Protein AF-A0A8H6FE97-F1 (afdb_monomer_lite)

InterPro domains:
  IPR027079 TFIIH subunit Tfb1/GTF2H1 [PTHR12856] (11-137)

Sequence (141 aa):
MLSAIAQQRAQSDDLSASSSGFSTVQSSSTSGLSAAIFDRLSLTHATTTEFLQHFWSAFLSGDPNRADEIGKLFETLNRAMDRIKAVATDAEAERQKGYREVEEAGGAKAVNQLLTPTVKAIEVATKQYKKALAEQSEEIG

pLDDT: mean 78.7, std 19.57, range [42.22, 98.0]

Secondary structure (DSSP, 8-state):
---SSSSTTS--------------------TT--HHHHHHHHHHHHHHHHHHHHHHHHHTTT-GGGHHHHHHHHHHHHHHHHHHHHHHHHHHHHHHHS--------HHHHHHHHHHHHHHHHHHHHHHHHHHHHHHHHH--

Structure (mmCIF, N/CA/C/O backbone):
data_AF-A0A8H6FE97-F1
#
_entry.id   AF-A0A8H6FE97-F1
#
loop_
_atom_site.group_PDB
_atom_site.id
_atom_site.type_symbol
_atom_site.label_atom_id
_atom_site.label_alt_id
_atom_site.label_comp_id
_atom_site.label_asym_id
_atom_site.label_entity_id
_atom_site.label_seq_id
_atom_site.pdbx_PDB_ins_code
_atom_site.Cartn_x
_atom_site.Cartn_y
_atom_site.Cartn_z
_atom_site.occupancy
_atom_site.B_iso_or_equiv
_atom_site.auth_seq_id
_atom_site.auth_comp_id
_atom_site.auth_asym_id
_atom_site.auth_atom_id
_atom_site.pdbx_PDB_model_num
ATOM 1 N N . MET A 1 1 ? 31.081 -19.964 32.673 1.00 49.66 1 MET A N 1
ATOM 2 C CA . MET A 1 1 ? 30.310 -20.004 31.410 1.00 49.66 1 MET A CA 1
ATOM 3 C C . MET A 1 1 ? 30.323 -18.630 30.735 1.00 49.66 1 MET 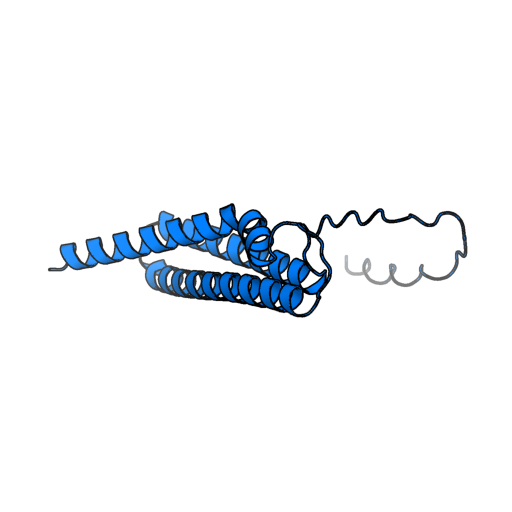A C 1
ATOM 5 O O . MET A 1 1 ? 29.280 -18.015 30.614 1.00 49.66 1 MET A O 1
ATOM 9 N N . LEU A 1 2 ? 31.500 -18.131 30.336 1.00 45.31 2 LEU A N 1
ATOM 10 C CA . LEU A 1 2 ? 31.676 -16.849 29.623 1.00 45.31 2 LEU A CA 1
ATOM 11 C C . LEU A 1 2 ? 32.994 -16.875 28.812 1.00 45.31 2 LEU A C 1
ATOM 13 O O . LEU A 1 2 ? 33.788 -15.945 28.841 1.00 45.31 2 LEU A O 1
ATOM 17 N N . SER A 1 3 ? 33.266 -17.985 28.120 1.00 45.94 3 SER A N 1
ATOM 18 C CA . SER A 1 3 ? 34.509 -18.162 27.344 1.00 45.94 3 SER A CA 1
ATOM 19 C C . SER A 1 3 ? 34.321 -18.840 25.979 1.00 45.94 3 SER A C 1
ATOM 21 O O . SER A 1 3 ? 35.299 -19.143 25.311 1.00 45.94 3 SER A O 1
ATOM 23 N N . ALA A 1 4 ? 33.082 -19.004 25.500 1.00 45.34 4 ALA A N 1
ATOM 24 C CA . ALA A 1 4 ? 32.795 -19.672 24.221 1.00 45.34 4 ALA A CA 1
ATOM 25 C C . ALA A 1 4 ? 32.726 -18.735 22.990 1.00 45.34 4 ALA A C 1
ATOM 27 O O . ALA A 1 4 ? 32.397 -19.192 21.904 1.00 45.34 4 ALA A O 1
ATOM 28 N N . ILE A 1 5 ? 33.031 -17.436 23.126 1.00 50.16 5 ILE A N 1
ATOM 29 C CA . ILE A 1 5 ? 32.876 -16.445 22.032 1.00 50.16 5 ILE A CA 1
ATOM 30 C C . ILE A 1 5 ? 34.231 -15.962 21.462 1.00 50.16 5 ILE A C 1
ATOM 32 O O . ILE A 1 5 ? 34.275 -15.237 20.474 1.00 50.16 5 ILE A O 1
ATOM 36 N N . ALA A 1 6 ? 35.366 -16.411 22.008 1.00 46.28 6 ALA A N 1
ATOM 37 C CA . ALA A 1 6 ? 36.694 -15.968 21.556 1.00 46.28 6 ALA A CA 1
ATOM 38 C C . ALA A 1 6 ? 37.376 -16.894 20.524 1.00 46.28 6 ALA A C 1
ATOM 40 O O . ALA A 1 6 ? 38.438 -16.551 20.016 1.00 46.28 6 ALA A O 1
ATOM 41 N N . GLN A 1 7 ? 36.791 -18.050 20.187 1.00 52.12 7 GLN A N 1
ATOM 42 C CA . GLN A 1 7 ? 37.468 -19.085 19.383 1.00 52.12 7 GLN A CA 1
ATOM 43 C C . GLN A 1 7 ? 37.000 -19.216 17.929 1.00 52.12 7 GLN A C 1
ATOM 45 O O . GLN A 1 7 ? 37.571 -20.005 17.186 1.00 52.12 7 GLN A O 1
ATOM 50 N N . GLN A 1 8 ? 36.031 -18.419 17.472 1.00 46.78 8 GLN A N 1
ATOM 51 C CA . GLN A 1 8 ? 35.486 -18.564 16.113 1.00 46.78 8 GLN A CA 1
ATOM 52 C C . GLN A 1 8 ? 36.100 -17.610 15.068 1.00 46.78 8 GLN A C 1
ATOM 54 O O . GLN A 1 8 ? 35.672 -17.599 13.921 1.00 46.78 8 GLN A O 1
ATOM 59 N N . ARG A 1 9 ? 37.116 -16.811 15.434 1.00 47.41 9 ARG A N 1
ATOM 60 C CA . ARG A 1 9 ? 37.781 -15.842 14.532 1.00 47.41 9 ARG A CA 1
ATOM 61 C C . ARG A 1 9 ? 39.150 -16.282 13.991 1.00 47.41 9 ARG A C 1
ATOM 63 O O . ARG A 1 9 ? 39.824 -15.476 13.365 1.00 47.41 9 ARG A O 1
ATOM 70 N N . ALA A 1 10 ? 39.566 -17.529 14.214 1.00 47.56 10 ALA A N 1
ATOM 71 C CA . ALA A 1 10 ? 40.900 -18.016 13.836 1.00 47.56 10 ALA A CA 1
ATOM 72 C C . ALA A 1 10 ? 40.905 -19.109 12.745 1.00 47.56 10 ALA A C 1
ATOM 74 O O . ALA A 1 10 ? 41.893 -19.822 12.612 1.00 47.56 10 ALA A O 1
ATOM 75 N N . GLN A 1 11 ? 39.826 -19.269 11.970 1.00 46.38 11 GLN A N 1
ATOM 76 C CA . GLN A 1 11 ? 39.764 -20.260 10.882 1.00 46.38 11 GLN A CA 1
ATOM 77 C C . GLN A 1 11 ? 39.087 -19.705 9.629 1.00 46.38 11 GLN A C 1
ATOM 79 O O . GLN A 1 11 ? 38.042 -20.177 9.191 1.00 46.38 11 GLN A O 1
ATOM 84 N N . SER A 1 12 ? 39.692 -18.683 9.047 1.00 47.44 12 SER A N 1
ATOM 85 C CA . SER A 1 12 ? 39.394 -18.289 7.674 1.00 47.44 12 SER A CA 1
ATOM 86 C C . SER A 1 12 ? 40.661 -17.721 7.065 1.00 47.44 12 SER A C 1
ATOM 88 O O . SER A 1 12 ? 40.770 -16.522 6.862 1.00 47.44 12 SER A O 1
ATOM 90 N N . ASP A 1 13 ? 41.629 -18.603 6.855 1.00 47.97 13 ASP A N 1
ATOM 91 C CA . ASP A 1 13 ? 42.620 -18.439 5.806 1.00 47.97 13 ASP A CA 1
ATOM 92 C C . ASP A 1 13 ? 43.077 -19.820 5.344 1.00 47.97 13 ASP A C 1
ATOM 94 O O . ASP A 1 13 ? 43.287 -20.728 6.147 1.00 47.97 13 ASP A O 1
ATOM 98 N N . ASP A 1 14 ? 43.215 -19.910 4.030 1.00 46.00 14 ASP A N 1
ATOM 99 C CA . ASP A 1 14 ? 43.603 -21.053 3.217 1.00 46.00 14 ASP A CA 1
ATOM 100 C C . ASP A 1 14 ? 42.524 -22.115 2.948 1.00 46.00 14 ASP A C 1
ATOM 102 O O . ASP A 1 14 ? 42.159 -22.912 3.806 1.00 46.00 14 ASP A O 1
ATOM 106 N N . LEU A 1 15 ? 42.010 -22.094 1.713 1.00 45.09 15 LEU A N 1
ATOM 107 C CA . LEU A 1 15 ? 41.971 -23.251 0.814 1.00 45.09 15 LEU A CA 1
ATOM 108 C C . LEU A 1 15 ? 41.547 -22.763 -0.583 1.00 45.09 15 LEU A C 1
ATOM 110 O O . LEU A 1 15 ? 40.365 -22.609 -0.901 1.00 45.09 15 LEU A O 1
ATOM 114 N N . SER A 1 16 ? 42.542 -22.519 -1.437 1.00 47.19 16 SER A N 1
ATOM 115 C CA . SER A 1 16 ? 42.351 -22.380 -2.878 1.00 47.19 16 SER A CA 1
ATOM 116 C C . SER A 1 16 ? 41.934 -23.725 -3.482 1.00 47.19 16 SER A C 1
ATOM 118 O O . SER A 1 16 ? 42.743 -24.649 -3.571 1.00 47.19 16 SER A O 1
ATOM 120 N N . ALA A 1 17 ? 40.696 -23.827 -3.955 1.00 46.12 17 ALA A N 1
ATOM 121 C CA . ALA A 1 17 ? 40.277 -24.886 -4.865 1.00 46.12 17 ALA A CA 1
ATOM 122 C C . ALA A 1 17 ? 39.306 -24.320 -5.908 1.00 46.12 17 ALA A C 1
ATOM 124 O O . ALA A 1 17 ? 38.093 -24.261 -5.716 1.00 46.12 17 ALA A O 1
ATOM 125 N N . SER A 1 18 ? 39.864 -23.912 -7.048 1.00 53.56 18 SER A N 1
ATOM 126 C CA . SER A 1 18 ? 39.126 -23.799 -8.302 1.00 53.56 18 SER A CA 1
ATOM 127 C C . SER A 1 18 ? 38.574 -25.174 -8.676 1.00 53.56 18 SER A C 1
ATOM 129 O O . SER A 1 18 ? 39.340 -26.044 -9.070 1.00 53.56 18 SER A O 1
ATOM 131 N N . SER A 1 19 ? 37.265 -25.391 -8.562 1.00 53.22 19 SER A N 1
ATOM 132 C CA . SER A 1 19 ? 36.509 -26.296 -9.447 1.00 53.22 19 SER A CA 1
ATOM 133 C C . SER A 1 19 ? 35.035 -26.322 -9.069 1.00 53.22 19 SER A C 1
ATOM 135 O O . SER A 1 19 ? 34.568 -27.115 -8.260 1.00 53.22 19 SER A O 1
ATOM 137 N N . SER A 1 20 ? 34.308 -25.428 -9.720 1.00 44.28 20 SER A N 1
ATOM 138 C CA . SER A 1 20 ? 32.925 -25.555 -10.178 1.00 44.28 20 SER A CA 1
ATOM 139 C C . SER A 1 20 ? 32.328 -24.183 -10.016 1.00 44.28 20 SER A C 1
ATOM 141 O O . SER A 1 20 ? 31.874 -23.802 -8.940 1.00 44.28 20 SER A O 1
ATOM 143 N N . GLY A 1 21 ? 32.375 -23.422 -11.109 1.00 47.78 21 GLY A N 1
ATOM 144 C CA . GLY A 1 21 ? 31.446 -22.328 -11.283 1.00 47.78 21 GLY A CA 1
ATOM 145 C C . GLY A 1 21 ? 30.058 -22.910 -11.079 1.00 47.78 21 GLY A C 1
ATOM 146 O O . GLY A 1 21 ? 29.524 -23.578 -11.964 1.00 47.78 21 GLY A O 1
ATOM 147 N N . PHE A 1 22 ? 29.505 -22.692 -9.889 1.00 42.59 22 PHE A N 1
ATOM 148 C CA . PHE A 1 22 ? 28.078 -22.729 -9.693 1.00 42.59 22 PHE A CA 1
ATOM 149 C C . PHE A 1 22 ? 27.567 -21.597 -10.570 1.00 42.59 22 PHE A C 1
ATOM 151 O O . PHE A 1 22 ? 27.581 -20.424 -10.202 1.00 42.59 22 PHE A O 1
ATOM 158 N N . SER A 1 23 ? 27.266 -21.958 -11.814 1.00 42.22 23 SER A N 1
ATOM 159 C CA . SER A 1 23 ? 26.481 -21.145 -12.710 1.00 42.22 23 SER A CA 1
ATOM 160 C C . SER A 1 23 ? 25.150 -21.006 -11.989 1.00 42.22 23 SER A C 1
ATOM 162 O O . SER A 1 23 ? 24.300 -21.893 -12.059 1.00 42.22 23 SER A O 1
ATOM 164 N N . THR A 1 24 ? 25.020 -19.950 -11.183 1.00 43.88 24 THR A N 1
ATOM 165 C CA . THR A 1 24 ? 23.723 -19.499 -10.714 1.00 43.88 24 THR A CA 1
ATOM 166 C C . THR A 1 24 ? 22.959 -19.231 -11.993 1.00 43.88 24 THR A C 1
ATOM 168 O O . THR A 1 24 ? 23.155 -18.209 -12.650 1.00 43.88 24 THR A O 1
ATOM 171 N N . VAL A 1 25 ? 22.125 -20.190 -12.381 1.00 44.12 25 VAL A N 1
ATOM 172 C CA . VAL A 1 25 ? 21.007 -19.961 -13.278 1.00 44.12 25 VAL A CA 1
ATOM 173 C C . VAL A 1 25 ? 20.123 -18.981 -12.522 1.00 44.12 25 VAL A C 1
ATOM 175 O O . VAL A 1 25 ? 19.198 -19.349 -11.806 1.00 44.12 25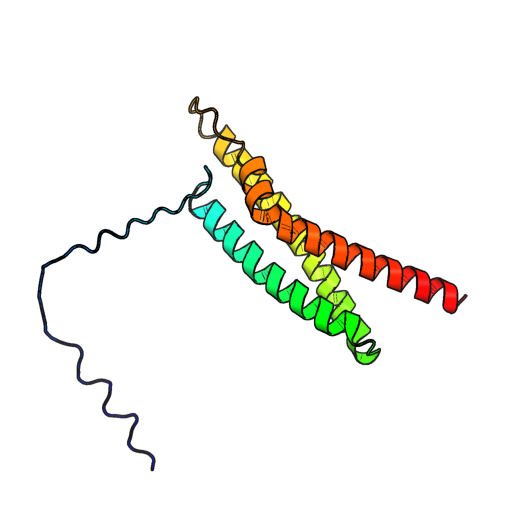 VAL A O 1
ATOM 178 N N . GLN A 1 26 ? 20.477 -17.700 -12.604 1.00 42.94 26 GLN A N 1
ATOM 179 C CA . GLN A 1 26 ? 19.636 -16.607 -12.172 1.00 42.94 26 GLN A CA 1
ATOM 180 C C . GLN A 1 26 ? 18.627 -16.432 -13.300 1.00 42.94 26 GLN A C 1
ATOM 182 O O . GLN A 1 26 ? 18.648 -15.474 -14.067 1.00 42.94 26 GLN A O 1
ATOM 187 N N . SER A 1 27 ? 17.732 -17.412 -13.420 1.00 42.53 27 SER A N 1
ATOM 188 C CA . SER A 1 27 ? 16.441 -17.226 -14.064 1.00 42.53 27 SER A CA 1
ATOM 189 C C . SER A 1 27 ? 15.613 -16.320 -13.158 1.00 42.53 27 SER A C 1
ATOM 191 O O . SER A 1 27 ? 14.580 -16.711 -12.624 1.00 42.53 27 SER A O 1
ATOM 193 N N . SER A 1 28 ? 16.091 -15.091 -12.954 1.00 50.53 28 SER A N 1
ATOM 194 C CA . SER A 1 28 ? 15.226 -13.985 -12.604 1.00 50.53 28 SER A CA 1
ATOM 195 C C . SER A 1 28 ? 14.372 -13.790 -13.841 1.00 50.53 28 SER A C 1
ATOM 197 O O . SER A 1 28 ? 14.744 -13.070 -14.764 1.00 50.53 28 SER A O 1
ATOM 199 N N . SER A 1 29 ? 13.255 -14.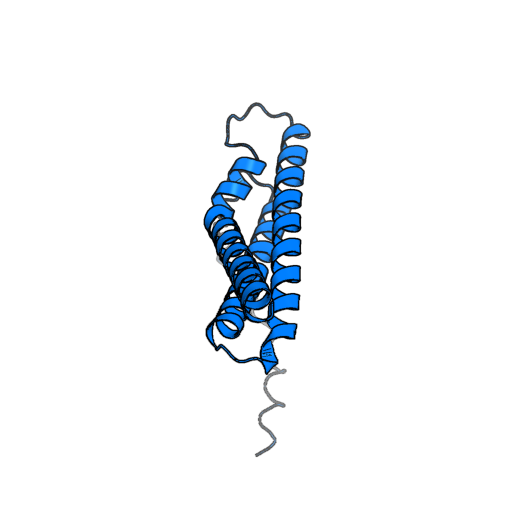504 -13.903 1.00 56.53 29 SER A N 1
ATOM 200 C CA . SER A 1 29 ? 12.166 -14.197 -14.812 1.00 56.53 29 SER A CA 1
ATOM 201 C C . SER A 1 29 ? 11.641 -12.824 -14.392 1.00 56.53 29 SER A C 1
ATOM 203 O O . SER A 1 29 ? 10.585 -12.718 -13.774 1.00 56.53 29 SER A O 1
ATOM 205 N N . THR A 1 30 ? 12.385 -11.750 -14.690 1.00 62.12 30 THR A N 1
ATOM 206 C CA . THR A 1 30 ? 12.032 -10.362 -14.352 1.00 62.12 30 THR A CA 1
ATOM 207 C C . THR A 1 30 ? 10.766 -9.915 -15.080 1.00 62.12 30 THR A C 1
ATOM 209 O O . THR A 1 30 ? 10.378 -8.759 -14.989 1.00 62.12 30 THR A O 1
ATOM 212 N N . SER A 1 31 ? 10.080 -10.830 -15.775 1.00 67.00 31 SER A N 1
ATOM 213 C CA . SER A 1 31 ? 8.795 -10.620 -16.432 1.00 67.00 31 SER A CA 1
ATOM 214 C C . SER A 1 31 ? 8.852 -9.449 -17.417 1.00 67.00 31 SER A C 1
ATOM 216 O O . SER A 1 31 ? 7.895 -8.693 -17.537 1.00 67.00 31 SER A O 1
ATOM 218 N N . GLY A 1 32 ? 10.000 -9.272 -18.083 1.00 72.50 32 GLY A N 1
ATOM 219 C CA . GLY A 1 32 ? 10.251 -8.162 -19.007 1.00 72.50 32 GLY A CA 1
ATOM 220 C C . GLY A 1 32 ? 10.663 -6.841 -18.341 1.00 72.50 32 GLY A C 1
ATOM 221 O O . GLY A 1 32 ? 10.798 -5.835 -19.031 1.00 72.50 32 GLY A O 1
ATOM 222 N N . LEU A 1 33 ? 10.877 -6.816 -17.020 1.00 77.69 33 LEU A N 1
ATOM 223 C CA . LEU A 1 33 ? 11.329 -5.637 -16.274 1.00 77.69 33 LEU A CA 1
ATOM 224 C C . LEU A 1 33 ? 12.857 -5.584 -16.166 1.00 77.69 33 LEU A C 1
ATOM 226 O O . LEU A 1 33 ? 13.539 -6.615 -16.158 1.00 77.69 33 LEU A O 1
ATOM 230 N N . SER A 1 34 ? 13.398 -4.373 -16.019 1.00 83.06 34 SER A N 1
ATOM 231 C CA . SER A 1 34 ? 14.795 -4.190 -15.629 1.00 83.06 34 SER A CA 1
ATOM 232 C C . SER A 1 34 ? 15.025 -4.713 -14.205 1.00 83.06 34 SER A C 1
ATOM 234 O O . SER A 1 34 ? 14.116 -4.707 -13.370 1.00 83.06 34 SER A O 1
ATOM 236 N N . ALA A 1 35 ? 16.249 -5.161 -13.907 1.00 83.62 35 ALA A N 1
ATOM 237 C CA . ALA A 1 35 ? 16.596 -5.680 -12.580 1.00 83.62 35 ALA A CA 1
ATOM 238 C C . ALA A 1 35 ? 16.314 -4.651 -11.467 1.00 83.62 35 ALA A C 1
ATOM 240 O O . ALA A 1 35 ? 15.728 -4.993 -10.446 1.00 83.62 35 ALA A O 1
ATOM 241 N N . ALA A 1 36 ? 16.619 -3.371 -11.709 1.00 86.25 36 ALA A N 1
ATOM 242 C CA . ALA A 1 36 ? 16.372 -2.292 -10.752 1.00 86.25 36 ALA A CA 1
ATOM 243 C C . ALA A 1 36 ? 14.875 -2.099 -10.440 1.00 86.25 36 ALA A C 1
ATOM 245 O O . ALA A 1 36 ? 14.493 -1.929 -9.279 1.00 86.25 36 ALA A O 1
ATOM 246 N N . ILE A 1 37 ? 14.014 -2.150 -11.463 1.00 86.69 37 ILE A N 1
ATOM 247 C CA . ILE A 1 37 ? 12.560 -2.067 -11.284 1.00 86.69 37 ILE A CA 1
ATOM 248 C C . ILE A 1 37 ? 12.041 -3.303 -10.544 1.00 86.69 37 ILE A C 1
ATOM 250 O O . ILE A 1 37 ? 11.225 -3.166 -9.632 1.00 86.69 37 ILE A O 1
ATOM 254 N N . PHE A 1 38 ? 12.535 -4.493 -10.890 1.00 87.06 38 PHE A N 1
ATOM 255 C CA . PHE A 1 38 ? 12.144 -5.741 -10.240 1.00 87.06 38 PHE A CA 1
ATOM 256 C C . PHE A 1 38 ? 12.526 -5.776 -8.750 1.00 87.06 38 PHE A C 1
ATOM 258 O O . PHE A 1 38 ? 11.702 -6.149 -7.911 1.00 87.06 38 PHE A O 1
ATOM 265 N N . ASP A 1 39 ? 13.727 -5.322 -8.393 1.00 89.62 39 ASP A N 1
ATOM 266 C CA . ASP A 1 39 ? 14.182 -5.254 -7.000 1.00 89.62 39 ASP A CA 1
ATOM 267 C C . ASP A 1 39 ? 13.341 -4.261 -6.189 1.00 89.62 39 ASP A C 1
ATOM 269 O O . ASP A 1 39 ? 12.861 -4.570 -5.092 1.00 89.62 39 ASP A O 1
ATOM 273 N N . ARG A 1 40 ? 13.069 -3.079 -6.759 1.00 89.56 40 ARG A N 1
ATOM 274 C CA . ARG A 1 40 ? 12.195 -2.070 -6.139 1.00 89.56 40 ARG A CA 1
ATOM 275 C C . ARG A 1 40 ? 10.770 -2.590 -5.949 1.00 89.56 40 ARG A C 1
ATOM 277 O O . ARG A 1 40 ? 10.132 -2.287 -4.933 1.00 89.56 40 ARG A O 1
ATOM 284 N N . LEU A 1 41 ? 10.270 -3.367 -6.907 1.00 88.38 41 LEU A N 1
ATOM 285 C CA . LEU A 1 41 ? 8.958 -3.999 -6.843 1.00 88.38 41 LEU A CA 1
ATOM 286 C C . LEU A 1 41 ? 8.903 -5.069 -5.748 1.00 88.38 41 LEU A C 1
ATOM 288 O O . LEU A 1 41 ? 7.957 -5.094 -4.963 1.00 88.38 41 LEU A O 1
ATOM 292 N N . SER A 1 42 ? 9.942 -5.896 -5.650 1.00 89.69 42 SER A N 1
ATOM 293 C CA . SER A 1 42 ? 10.058 -6.961 -4.650 1.00 89.69 42 SER A CA 1
ATOM 294 C C . SER A 1 42 ? 10.126 -6.397 -3.229 1.00 89.69 42 SER A C 1
ATOM 296 O O . SER A 1 42 ? 9.389 -6.841 -2.348 1.00 89.69 42 SER A O 1
ATOM 298 N N . LEU A 1 43 ? 10.918 -5.341 -3.009 1.00 91.44 43 LEU A N 1
ATOM 299 C CA . LEU A 1 43 ? 10.960 -4.630 -1.726 1.00 91.44 43 LEU A CA 1
ATOM 300 C C . LEU A 1 43 ? 9.604 -3.988 -1.389 1.00 91.44 43 LEU A C 1
ATOM 302 O O . LEU A 1 43 ? 9.139 -4.021 -0.246 1.00 91.44 43 LEU A O 1
ATOM 306 N N . THR A 1 44 ? 8.944 -3.415 -2.399 1.00 91.50 44 THR A N 1
ATOM 307 C CA . THR A 1 44 ? 7.606 -2.835 -2.252 1.00 91.50 44 THR A CA 1
ATOM 308 C C . THR A 1 44 ? 6.594 -3.891 -1.824 1.00 91.50 44 THR A C 1
ATOM 310 O O . THR A 1 44 ? 5.836 -3.639 -0.894 1.00 91.50 44 THR A O 1
ATOM 313 N N . HIS A 1 45 ? 6.612 -5.064 -2.452 1.00 90.75 45 HIS A N 1
ATOM 314 C CA . HIS A 1 45 ? 5.750 -6.190 -2.114 1.00 90.75 45 HIS A CA 1
ATOM 315 C C . HIS A 1 45 ? 5.946 -6.663 -0.672 1.00 90.75 45 HIS A C 1
ATOM 317 O O . HIS A 1 45 ? 4.971 -6.780 0.074 1.00 90.75 45 HIS A O 1
ATOM 323 N N . ALA A 1 46 ? 7.200 -6.915 -0.285 1.00 93.00 46 ALA A N 1
ATOM 324 C CA . ALA A 1 46 ? 7.542 -7.452 1.027 1.00 93.00 46 ALA A CA 1
ATOM 325 C C . ALA A 1 46 ? 7.069 -6.514 2.146 1.00 93.00 46 ALA A C 1
ATOM 327 O O . ALA A 1 46 ? 6.255 -6.902 2.981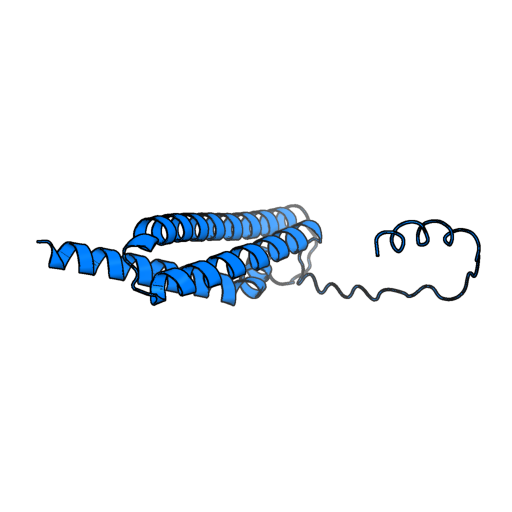 1.00 93.00 46 ALA A O 1
ATOM 328 N N . THR A 1 47 ? 7.469 -5.241 2.079 1.00 94.00 47 THR A N 1
ATOM 329 C CA . THR A 1 47 ? 7.100 -4.242 3.097 1.00 94.00 47 THR A CA 1
ATOM 330 C C . THR A 1 47 ? 5.589 -4.023 3.182 1.00 94.00 47 THR A C 1
ATOM 332 O O . THR A 1 47 ? 5.030 -3.917 4.269 1.00 94.00 47 THR A O 1
ATOM 335 N N . THR A 1 48 ? 4.882 -3.990 2.048 1.00 94.50 48 THR A N 1
ATOM 336 C CA . THR A 1 48 ? 3.421 -3.846 2.053 1.00 94.50 48 THR A CA 1
ATOM 337 C C . THR A 1 48 ? 2.720 -5.063 2.645 1.00 94.50 48 THR A C 1
ATOM 339 O O . THR A 1 48 ? 1.715 -4.902 3.335 1.00 94.50 48 THR A O 1
ATOM 342 N N . THR A 1 49 ? 3.237 -6.268 2.407 1.00 94.88 49 THR A N 1
ATOM 343 C CA . THR A 1 49 ? 2.672 -7.496 2.978 1.00 94.88 49 THR A CA 1
ATOM 344 C C . THR A 1 49 ? 2.801 -7.504 4.500 1.00 94.88 49 THR A C 1
ATOM 346 O O . THR A 1 49 ? 1.830 -7.826 5.183 1.00 94.88 49 THR A O 1
ATOM 349 N N . GLU A 1 50 ? 3.935 -7.057 5.040 1.00 95.88 50 GLU A N 1
ATOM 350 C CA . GLU A 1 50 ? 4.124 -6.896 6.488 1.00 95.88 50 GLU A CA 1
ATOM 351 C C . GLU A 1 50 ? 3.150 -5.866 7.081 1.00 95.88 50 GLU A C 1
ATOM 353 O O . GLU A 1 50 ? 2.483 -6.138 8.082 1.00 95.88 50 GLU A O 1
ATOM 358 N N . PHE A 1 51 ? 2.977 -4.707 6.433 1.00 95.50 51 PHE A N 1
ATOM 359 C CA . PHE A 1 51 ? 2.006 -3.707 6.891 1.00 95.50 51 PHE A CA 1
ATOM 360 C C . PHE A 1 51 ? 0.563 -4.204 6.828 1.00 95.50 51 PHE A C 1
ATOM 362 O O . PHE A 1 51 ? -0.225 -3.881 7.713 1.00 95.50 51 PHE A O 1
ATOM 369 N N . LEU A 1 52 ? 0.206 -4.999 5.817 1.00 96.88 52 LEU A N 1
ATOM 370 C CA . LEU A 1 52 ? -1.118 -5.614 5.721 1.00 96.88 52 LEU A CA 1
ATOM 371 C C . LEU A 1 52 ? -1.355 -6.602 6.860 1.00 96.88 52 LEU A C 1
ATOM 373 O O . LEU A 1 52 ? -2.411 -6.567 7.484 1.00 96.88 52 LEU A O 1
ATOM 377 N N . GLN A 1 53 ? -0.380 -7.463 7.151 1.00 97.31 53 GLN A N 1
ATOM 378 C CA . GLN A 1 53 ? -0.472 -8.397 8.273 1.00 97.31 53 GLN A CA 1
ATOM 379 C C . GLN A 1 53 ? -0.661 -7.649 9.592 1.00 97.31 53 GLN A C 1
ATOM 381 O O . GLN A 1 53 ? -1.551 -7.994 10.373 1.00 97.31 53 GLN A O 1
ATOM 386 N N . HIS A 1 54 ? 0.120 -6.589 9.814 1.00 97.44 54 HIS A N 1
ATOM 387 C CA . HIS A 1 54 ? -0.016 -5.779 11.015 1.00 97.44 54 HIS A CA 1
ATOM 388 C C . HIS A 1 54 ? -1.377 -5.070 11.070 1.00 97.44 54 HIS A C 1
ATOM 390 O O . HIS A 1 54 ? -2.051 -5.115 12.098 1.00 97.44 54 HIS A O 1
ATOM 396 N N . PHE A 1 55 ? -1.829 -4.502 9.949 1.00 98.00 55 PHE A N 1
ATOM 397 C CA . PHE A 1 55 ? -3.142 -3.872 9.846 1.00 98.00 55 PHE A CA 1
ATOM 398 C C . PHE A 1 55 ? -4.256 -4.844 10.225 1.00 98.00 55 PHE A C 1
ATOM 400 O O . PHE A 1 55 ? -5.075 -4.504 11.066 1.00 98.00 55 PHE A O 1
ATOM 407 N N . TRP A 1 56 ? -4.278 -6.061 9.675 1.00 97.94 56 TRP A N 1
ATOM 408 C CA . TRP A 1 56 ? -5.329 -7.030 9.996 1.00 97.94 56 TRP A CA 1
ATOM 409 C C . TRP A 1 56 ? -5.255 -7.526 11.438 1.00 97.94 56 TRP A C 1
ATOM 411 O O . TRP A 1 56 ? -6.294 -7.680 12.073 1.00 97.94 56 TRP A O 1
ATOM 421 N N . SER A 1 57 ? -4.048 -7.713 11.976 1.00 97.56 57 SER A N 1
ATOM 422 C CA . SER A 1 57 ? -3.851 -8.037 13.394 1.00 97.56 57 SER A CA 1
ATOM 423 C C . SER A 1 57 ? -4.397 -6.941 14.319 1.00 97.56 57 SER A C 1
ATOM 425 O O . SER A 1 57 ? -4.981 -7.246 15.356 1.00 97.56 57 SER A O 1
ATOM 427 N N . ALA A 1 58 ? -4.240 -5.666 13.947 1.00 96.44 58 ALA A N 1
ATOM 428 C CA . ALA A 1 58 ? -4.793 -4.520 14.670 1.00 96.44 58 ALA A CA 1
ATOM 429 C C . ALA A 1 58 ? -6.297 -4.365 14.501 1.00 96.44 58 ALA A C 1
ATOM 431 O O . ALA A 1 58 ? -7.041 -4.276 15.471 1.00 96.44 58 ALA A O 1
ATOM 432 N N . PHE A 1 59 ? -6.746 -4.381 13.257 1.00 95.88 59 PHE A N 1
ATOM 433 C CA . PHE A 1 59 ? -8.122 -4.116 12.889 1.00 95.88 59 PHE A CA 1
ATOM 434 C C . PHE A 1 59 ? -9.080 -5.181 13.429 1.00 95.88 59 PHE A C 1
ATOM 436 O O . PHE A 1 59 ? -10.148 -4.854 13.936 1.00 95.88 59 PHE A O 1
ATOM 443 N N . LEU A 1 60 ? -8.691 -6.458 13.366 1.00 95.56 60 LEU A N 1
ATOM 444 C CA . LEU A 1 60 ? -9.539 -7.564 13.813 1.00 95.56 60 LEU A CA 1
ATOM 445 C C . LEU A 1 60 ? -9.479 -7.807 15.324 1.00 95.56 60 LEU A C 1
ATOM 447 O O . LEU A 1 60 ? -10.286 -8.585 15.827 1.00 95.56 60 LEU A O 1
ATOM 451 N N . SER A 1 61 ? -8.562 -7.164 16.061 1.00 95.69 61 SER A N 1
ATOM 452 C CA . SER A 1 61 ? -8.525 -7.318 17.520 1.00 95.69 61 SER A CA 1
ATOM 453 C C . SER A 1 61 ? -9.675 -6.590 18.217 1.00 95.69 61 SER A C 1
ATOM 455 O O . SER A 1 61 ? -9.959 -6.901 19.369 1.00 95.69 61 SER A O 1
ATOM 457 N N . GLY A 1 62 ? -10.312 -5.618 17.548 1.00 91.19 62 GLY A N 1
ATOM 458 C CA . GLY A 1 62 ? -11.390 -4.808 18.124 1.00 91.19 62 GLY A CA 1
ATOM 459 C C . GLY A 1 62 ? -10.954 -3.958 19.323 1.00 91.19 62 GLY A C 1
ATOM 460 O O . GLY A 1 62 ? -11.799 -3.502 20.086 1.00 91.19 62 GLY A O 1
ATOM 461 N N . ASP A 1 63 ? -9.645 -3.767 19.514 1.00 92.12 63 ASP A N 1
ATOM 462 C CA . ASP A 1 63 ? -9.097 -3.041 20.660 1.00 92.12 63 ASP A CA 1
ATOM 463 C C . ASP A 1 63 ? -9.099 -1.531 20.369 1.00 92.12 63 ASP A C 1
ATOM 465 O O . ASP A 1 63 ? -8.366 -1.088 19.475 1.00 92.12 63 ASP A O 1
ATOM 469 N N . PRO A 1 64 ? -9.872 -0.716 21.113 1.00 89.38 64 PRO A N 1
ATOM 470 C CA . PRO A 1 64 ? -9.925 0.726 20.891 1.00 89.38 64 PRO A CA 1
ATOM 471 C C . PRO A 1 64 ? -8.573 1.413 21.125 1.00 89.38 64 PRO A C 1
ATOM 473 O O . PRO A 1 64 ? -8.299 2.432 20.494 1.00 89.38 64 PRO A O 1
ATOM 476 N N . ASN A 1 65 ? -7.682 0.841 21.947 1.00 93.69 65 ASN A N 1
ATOM 477 C CA . ASN A 1 65 ? -6.345 1.404 22.176 1.00 93.69 65 ASN A CA 1
ATOM 478 C C . ASN A 1 65 ? -5.460 1.366 20.921 1.00 93.69 65 ASN A C 1
ATOM 480 O O . ASN A 1 65 ? -4.435 2.044 20.858 1.00 93.69 65 ASN A O 1
ATOM 484 N N . ARG A 1 66 ? -5.847 0.578 19.911 1.00 94.25 66 ARG A N 1
ATOM 485 C CA . ARG A 1 66 ? -5.116 0.432 18.649 1.00 94.25 66 ARG A CA 1
ATOM 486 C C . ARG A 1 66 ? -5.691 1.288 17.525 1.00 94.25 66 ARG A C 1
ATOM 488 O O . ARG A 1 66 ? -5.143 1.267 16.428 1.00 94.25 66 ARG A O 1
ATOM 495 N N . ALA A 1 67 ? -6.747 2.068 17.770 1.00 92.75 67 ALA A N 1
ATOM 496 C CA . ALA A 1 67 ? -7.386 2.900 16.745 1.00 92.75 67 ALA A CA 1
ATOM 497 C C . ALA A 1 67 ? -6.392 3.852 16.050 1.00 92.75 67 ALA A C 1
ATOM 499 O O . ALA A 1 67 ? -6.339 3.909 14.818 1.00 92.75 67 ALA A O 1
ATOM 500 N N . ASP A 1 68 ? -5.533 4.517 16.828 1.00 94.19 68 ASP A N 1
ATOM 501 C CA . ASP A 1 68 ? -4.497 5.416 16.305 1.00 94.19 68 ASP A CA 1
ATOM 502 C C . ASP A 1 68 ? -3.447 4.677 15.462 1.00 94.19 68 ASP A C 1
ATOM 504 O O . ASP A 1 68 ? -2.964 5.189 14.450 1.00 94.19 68 ASP A O 1
ATOM 508 N N . GLU A 1 69 ? -3.071 3.464 15.875 1.00 96.56 69 GLU A N 1
ATOM 509 C CA . GLU A 1 69 ? -2.156 2.602 15.122 1.00 96.56 69 GLU A CA 1
ATOM 510 C C . GLU A 1 69 ? -2.783 2.169 13.792 1.00 96.56 69 GLU A C 1
ATOM 512 O O . GLU A 1 69 ? -2.139 2.278 12.748 1.00 96.56 69 GLU A O 1
ATOM 517 N N . ILE A 1 70 ? -4.047 1.736 13.809 1.00 96.44 70 ILE A N 1
ATOM 518 C CA . ILE A 1 70 ? -4.790 1.329 12.610 1.00 96.44 70 ILE A CA 1
ATOM 519 C C . ILE A 1 70 ? -4.850 2.489 11.608 1.00 96.44 70 ILE A C 1
ATOM 521 O O . ILE A 1 70 ? -4.610 2.273 10.418 1.00 96.44 70 ILE A O 1
ATOM 525 N N . GLY A 1 71 ? -5.099 3.720 12.072 1.00 95.62 71 GLY A N 1
ATOM 526 C CA . GLY A 1 71 ? -5.075 4.917 11.224 1.00 95.62 71 GLY A CA 1
ATOM 527 C C . GLY A 1 71 ? -3.716 5.142 10.548 1.00 95.62 71 GLY A C 1
ATOM 528 O O . GLY A 1 71 ? -3.644 5.319 9.331 1.00 95.62 71 GLY A O 1
ATOM 529 N N . LYS A 1 72 ? -2.612 5.030 11.298 1.00 97.25 72 LYS A N 1
ATOM 530 C CA . LYS A 1 72 ? -1.242 5.156 10.755 1.00 97.25 72 LYS A CA 1
ATOM 531 C C . LYS A 1 72 ? -0.897 4.042 9.762 1.00 97.25 72 LYS A C 1
ATOM 533 O O . LYS A 1 72 ? -0.257 4.290 8.734 1.00 97.25 72 LYS A O 1
ATOM 538 N N . LEU A 1 73 ? -1.319 2.809 10.047 1.00 97.06 73 LEU A N 1
ATOM 539 C CA . LEU A 1 73 ? -1.156 1.674 9.137 1.00 97.06 73 LEU A CA 1
ATOM 540 C C . LEU A 1 73 ? -1.948 1.897 7.845 1.00 97.06 73 LEU A C 1
ATOM 542 O O . LEU A 1 73 ? -1.406 1.696 6.760 1.00 97.06 73 LEU A O 1
ATOM 546 N N . PHE A 1 74 ? -3.180 2.402 7.932 1.00 96.31 74 PHE A N 1
ATOM 547 C CA . PHE A 1 74 ? -3.976 2.781 6.765 1.00 96.31 74 PHE A CA 1
ATOM 548 C C . PHE A 1 74 ? -3.282 3.853 5.911 1.00 96.31 74 PHE A C 1
ATOM 550 O O . PHE A 1 74 ? -3.182 3.700 4.691 1.00 96.31 74 PHE A O 1
ATOM 557 N N . GLU A 1 75 ? -2.748 4.918 6.514 1.00 96.62 75 GLU A N 1
ATOM 558 C CA . GLU A 1 75 ? -1.981 5.931 5.776 1.00 96.62 75 GLU A CA 1
ATOM 559 C C . GLU A 1 75 ? -0.764 5.322 5.069 1.00 96.62 75 GLU A C 1
ATOM 561 O O . GLU A 1 75 ? -0.488 5.626 3.905 1.00 96.62 75 GLU A O 1
ATOM 566 N N . THR A 1 76 ? -0.064 4.410 5.747 1.00 96.56 76 THR A N 1
ATOM 567 C CA . THR A 1 76 ? 1.102 3.705 5.200 1.00 96.56 76 THR A CA 1
ATOM 568 C C . THR A 1 76 ? 0.721 2.823 4.010 1.00 96.56 76 THR A C 1
ATOM 570 O O . THR A 1 76 ? 1.424 2.819 2.997 1.00 96.56 76 THR A O 1
ATOM 573 N N . LEU A 1 77 ? -0.421 2.134 4.078 1.00 96.56 77 LEU A N 1
ATOM 574 C CA . LEU A 1 77 ? -0.950 1.330 2.975 1.00 96.56 77 LEU A CA 1
ATOM 575 C C . LEU A 1 77 ? -1.327 2.189 1.757 1.00 96.56 77 LEU A C 1
ATOM 577 O O . LEU A 1 77 ? -1.041 1.792 0.627 1.00 96.56 77 LEU A O 1
ATOM 581 N N . ASN A 1 78 ? -1.891 3.386 1.957 1.00 95.81 78 ASN A N 1
ATOM 582 C CA . ASN A 1 78 ? -2.164 4.310 0.848 1.00 95.81 78 ASN A CA 1
ATOM 583 C C . ASN A 1 78 ? -0.868 4.792 0.182 1.00 95.81 78 ASN A C 1
ATOM 585 O O . ASN A 1 78 ? -0.741 4.724 -1.039 1.00 95.81 78 ASN A O 1
ATOM 589 N N . ARG A 1 79 ? 0.144 5.174 0.971 1.00 95.12 79 ARG A N 1
ATOM 590 C CA . ARG A 1 79 ? 1.461 5.554 0.428 1.00 95.12 79 ARG A CA 1
ATOM 591 C C . ARG A 1 79 ? 2.126 4.400 -0.324 1.00 95.12 79 ARG A C 1
ATOM 593 O O . ARG A 1 79 ? 2.793 4.618 -1.334 1.00 95.12 79 ARG A O 1
ATOM 600 N N . ALA A 1 80 ? 1.945 3.166 0.145 1.00 94.12 80 ALA A N 1
ATOM 601 C CA . ALA A 1 80 ? 2.422 1.987 -0.565 1.00 94.12 80 ALA A CA 1
ATOM 602 C C . ALA A 1 80 ? 1.725 1.809 -1.924 1.00 94.12 80 ALA A C 1
ATOM 604 O O . ALA A 1 80 ? 2.398 1.492 -2.902 1.00 94.12 80 ALA A O 1
ATOM 605 N N . MET A 1 81 ? 0.417 2.071 -2.015 1.00 94.69 81 MET A N 1
ATOM 606 C CA . MET A 1 81 ? -0.306 2.076 -3.291 1.00 94.69 81 MET A CA 1
ATOM 607 C C . MET A 1 81 ? 0.269 3.113 -4.265 1.00 94.69 81 MET A C 1
ATOM 609 O O . MET A 1 81 ? 0.491 2.808 -5.437 1.00 94.69 81 MET A O 1
ATOM 613 N N . ASP A 1 82 ? 0.566 4.321 -3.787 1.00 95.12 82 ASP A N 1
ATOM 614 C CA . ASP A 1 82 ? 1.168 5.367 -4.620 1.00 95.12 82 ASP A CA 1
ATOM 615 C C . ASP A 1 82 ? 2.573 4.976 -5.096 1.00 95.12 82 ASP A C 1
ATOM 617 O O . ASP A 1 82 ? 2.912 5.170 -6.264 1.00 95.12 82 ASP A O 1
ATOM 621 N N . ARG A 1 83 ? 3.367 4.325 -4.234 1.00 93.44 83 ARG A N 1
ATOM 622 C CA . ARG A 1 83 ? 4.671 3.757 -4.609 1.00 93.44 83 ARG A CA 1
ATOM 623 C C . ARG A 1 83 ? 4.540 2.695 -5.702 1.00 93.44 83 ARG A C 1
ATOM 625 O O . ARG A 1 83 ? 5.340 2.703 -6.632 1.00 93.44 83 ARG A O 1
ATOM 632 N N . ILE A 1 84 ? 3.545 1.809 -5.618 1.00 92.81 84 ILE A N 1
ATOM 633 C CA . ILE A 1 84 ? 3.279 0.787 -6.646 1.00 92.81 84 ILE A CA 1
ATOM 634 C C . ILE A 1 84 ? 2.953 1.447 -7.990 1.00 92.81 84 ILE A C 1
ATOM 636 O O . ILE A 1 84 ? 3.536 1.081 -9.010 1.00 92.81 84 ILE A O 1
ATOM 640 N N . LYS A 1 85 ? 2.075 2.459 -7.990 1.00 92.81 85 LYS A N 1
ATOM 641 C CA . LYS A 1 85 ? 1.733 3.223 -9.200 1.00 92.81 85 LYS A CA 1
ATOM 642 C C . LYS A 1 85 ? 2.953 3.927 -9.792 1.00 92.81 85 LYS A C 1
ATOM 644 O O . LYS A 1 85 ? 3.142 3.886 -11.002 1.00 92.81 85 LYS A O 1
ATOM 649 N N . ALA A 1 86 ? 3.799 4.526 -8.954 1.00 92.50 86 ALA A N 1
ATOM 650 C CA . ALA A 1 86 ? 5.033 5.164 -9.404 1.00 92.50 86 ALA A CA 1
ATOM 651 C C . ALA A 1 86 ? 5.992 4.157 -10.063 1.00 92.50 86 ALA A C 1
ATOM 653 O O . ALA A 1 86 ? 6.500 4.427 -11.144 1.00 92.50 86 ALA A O 1
ATOM 654 N N . VAL A 1 87 ? 6.176 2.969 -9.473 1.00 90.44 87 VAL A N 1
ATOM 655 C CA . VAL A 1 87 ? 7.004 1.900 -10.065 1.00 90.44 87 VAL A CA 1
ATOM 656 C C . VAL A 1 87 ? 6.439 1.430 -11.409 1.00 90.44 87 VAL A C 1
ATOM 658 O O . VAL A 1 87 ? 7.207 1.201 -12.338 1.00 90.44 87 VAL A O 1
ATOM 661 N N . ALA A 1 88 ? 5.114 1.323 -11.542 1.00 89.69 88 ALA A N 1
ATOM 662 C CA . ALA A 1 88 ? 4.477 0.984 -12.815 1.00 89.69 88 ALA A CA 1
ATOM 663 C C . ALA A 1 88 ? 4.735 2.049 -13.897 1.00 89.69 88 ALA A C 1
ATOM 665 O O . ALA A 1 88 ? 5.039 1.701 -15.037 1.00 89.69 88 ALA A O 1
ATOM 666 N N . THR A 1 89 ? 4.654 3.334 -13.537 1.00 90.31 89 THR A N 1
ATOM 667 C CA . THR A 1 89 ? 4.974 4.453 -14.437 1.00 90.31 89 THR A CA 1
ATOM 668 C C . THR A 1 89 ? 6.446 4.449 -14.843 1.00 90.31 89 THR A C 1
ATOM 670 O O . THR A 1 89 ? 6.748 4.592 -16.025 1.00 90.31 89 THR A O 1
ATOM 673 N N . ASP A 1 90 ? 7.360 4.244 -13.892 1.00 87.94 90 ASP A N 1
ATOM 674 C CA . ASP A 1 90 ? 8.801 4.194 -14.158 1.00 87.94 90 ASP A CA 1
ATOM 675 C C . ASP A 1 90 ? 9.153 3.019 -15.086 1.00 87.94 90 ASP A C 1
ATOM 677 O O . ASP A 1 90 ? 9.900 3.194 -16.049 1.00 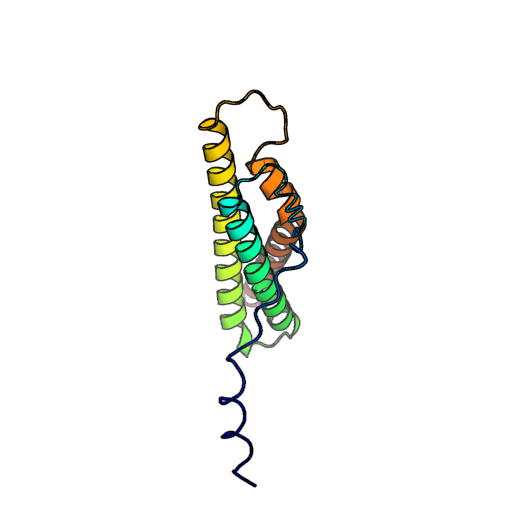87.94 90 ASP A O 1
ATOM 681 N N . ALA A 1 91 ? 8.550 1.847 -14.858 1.00 87.38 91 ALA A N 1
ATOM 682 C CA . ALA A 1 91 ? 8.713 0.668 -15.708 1.00 87.38 91 ALA A CA 1
ATOM 683 C C . ALA A 1 91 ? 8.257 0.924 -17.155 1.00 87.38 91 ALA A C 1
ATOM 685 O O . ALA A 1 91 ? 8.908 0.497 -18.109 1.00 87.38 91 ALA A O 1
ATOM 686 N N . GLU A 1 92 ? 7.143 1.637 -17.330 1.00 85.81 92 GLU A N 1
ATOM 687 C CA . GLU A 1 92 ? 6.645 2.005 -18.655 1.00 85.81 92 GLU A CA 1
ATOM 688 C C . GLU A 1 92 ? 7.536 3.060 -19.329 1.00 85.81 92 GLU A C 1
ATOM 690 O O . GLU A 1 92 ? 7.825 2.966 -20.523 1.00 85.81 92 GLU A O 1
ATOM 695 N N . ALA A 1 93 ? 8.043 4.029 -18.566 1.00 85.94 93 ALA A N 1
ATOM 696 C CA . ALA A 1 93 ? 8.957 5.045 -19.075 1.00 85.94 93 ALA A CA 1
ATOM 697 C C . ALA A 1 93 ? 10.314 4.457 -19.510 1.00 85.94 93 ALA A C 1
ATOM 699 O O . ALA A 1 93 ? 10.855 4.876 -20.536 1.00 85.94 93 ALA A O 1
ATOM 700 N N . GLU A 1 94 ? 10.870 3.486 -18.772 1.00 81.38 94 GLU A N 1
ATOM 701 C CA . GLU A 1 94 ? 12.082 2.757 -19.186 1.00 81.38 94 GLU A CA 1
ATOM 702 C C . GLU A 1 94 ? 11.863 2.022 -20.515 1.00 81.38 94 GLU A C 1
ATOM 704 O O . GLU A 1 94 ? 12.712 2.094 -21.408 1.00 81.38 94 GLU A O 1
ATOM 709 N N . ARG A 1 95 ? 10.689 1.404 -20.696 1.00 76.50 95 ARG A N 1
ATOM 710 C CA . ARG A 1 95 ? 10.314 0.730 -21.946 1.00 76.50 95 ARG A CA 1
ATOM 711 C C . ARG A 1 95 ? 10.209 1.700 -23.122 1.00 76.50 95 ARG A C 1
ATOM 713 O O . ARG A 1 95 ? 10.733 1.411 -24.191 1.00 76.50 95 ARG A O 1
ATOM 720 N N . GLN A 1 96 ? 9.577 2.860 -22.938 1.00 75.06 96 GLN A N 1
ATOM 721 C CA . GLN A 1 96 ? 9.447 3.872 -23.998 1.00 75.06 96 GLN A CA 1
ATOM 722 C C . GLN A 1 96 ? 10.793 4.464 -24.436 1.00 75.06 96 GLN A C 1
ATOM 724 O O . GLN A 1 96 ? 10.952 4.856 -25.589 1.00 75.06 96 GLN A O 1
ATOM 729 N N . LYS A 1 97 ? 11.773 4.530 -23.529 1.00 73.56 97 LYS A N 1
ATOM 730 C CA . LYS A 1 97 ? 13.134 4.991 -23.843 1.00 73.56 97 LYS A CA 1
ATOM 731 C C . LYS A 1 97 ? 13.958 3.910 -24.550 1.00 73.56 97 LYS A C 1
ATOM 733 O O . LYS A 1 97 ? 14.791 4.234 -25.393 1.00 73.56 97 LYS A O 1
ATOM 738 N N . GLY A 1 98 ? 13.718 2.639 -24.234 1.00 63.28 98 GLY A N 1
ATOM 739 C CA . GLY A 1 98 ? 14.316 1.488 -24.904 1.00 63.28 98 GLY A CA 1
ATOM 740 C C . GLY A 1 98 ? 13.525 1.064 -26.141 1.00 63.28 98 GLY A C 1
ATOM 741 O O . GLY A 1 98 ? 12.853 0.041 -26.110 1.00 63.28 98 GLY A O 1
ATOM 742 N N . TYR A 1 99 ? 13.605 1.814 -27.245 1.00 50.84 99 TYR A N 1
ATOM 743 C CA . TYR A 1 99 ? 13.050 1.390 -28.538 1.00 50.84 99 TYR A CA 1
ATOM 744 C C . TYR A 1 99 ? 13.720 0.089 -29.023 1.00 50.84 99 TYR A C 1
ATOM 746 O O . TYR A 1 99 ? 14.715 0.109 -29.748 1.00 50.84 99 TYR A O 1
ATOM 754 N N . ARG A 1 100 ? 13.164 -1.059 -28.637 1.00 53.12 100 ARG A N 1
ATOM 755 C CA . ARG A 1 100 ? 13.296 -2.324 -29.357 1.00 53.12 100 ARG A CA 1
ATOM 756 C C . ARG A 1 100 ? 11.911 -2.926 -29.524 1.00 53.12 100 ARG A C 1
ATOM 758 O O . ARG A 1 100 ? 11.148 -3.062 -28.573 1.00 53.12 100 ARG A O 1
ATOM 765 N N . GLU A 1 101 ? 11.620 -3.229 -30.777 1.00 51.84 101 GLU A N 1
ATOM 766 C CA . GLU A 1 101 ? 10.449 -3.912 -31.309 1.00 51.84 101 GLU A CA 1
ATOM 767 C C . GLU A 1 101 ? 10.359 -5.330 -30.723 1.00 51.84 101 GLU A C 1
ATOM 769 O O . GLU A 1 101 ? 10.718 -6.316 -31.355 1.00 51.84 101 GLU A O 1
ATOM 774 N N . VAL A 1 102 ? 9.962 -5.432 -29.456 1.00 52.06 102 VAL A N 1
ATOM 775 C CA . VAL A 1 102 ? 9.628 -6.706 -28.822 1.00 52.06 102 VAL A CA 1
ATOM 776 C C . VAL A 1 102 ? 8.259 -6.540 -28.174 1.00 52.06 102 VAL A C 1
ATOM 778 O O . VAL A 1 102 ? 8.082 -5.788 -27.210 1.00 52.06 102 VAL A O 1
ATOM 781 N N . GLU A 1 103 ? 7.265 -7.203 -28.763 1.00 53.62 103 GLU A N 1
ATOM 782 C CA . GLU A 1 103 ? 5.917 -7.378 -28.217 1.00 53.62 103 GLU A CA 1
ATOM 783 C C . GLU A 1 103 ? 5.938 -8.317 -26.999 1.00 53.62 103 GLU A C 1
ATOM 785 O O . GLU A 1 103 ? 5.364 -9.401 -27.004 1.00 53.62 103 GLU A O 1
ATOM 790 N N . GLU A 1 104 ? 6.582 -7.903 -25.913 1.00 52.66 104 GLU A N 1
ATOM 791 C CA . GLU A 1 104 ? 6.333 -8.491 -24.598 1.00 52.66 104 GLU A CA 1
ATOM 792 C C . GLU A 1 104 ? 5.588 -7.476 -23.720 1.00 52.66 104 GLU A C 1
ATOM 794 O O . GLU A 1 104 ? 5.721 -6.254 -23.868 1.00 52.66 104 GLU A O 1
ATOM 799 N N . ALA A 1 105 ? 4.681 -7.999 -22.890 1.00 58.31 105 ALA A N 1
ATOM 800 C CA . ALA A 1 105 ? 3.711 -7.266 -22.078 1.00 58.31 105 ALA A CA 1
ATOM 801 C C . ALA A 1 105 ? 4.293 -5.979 -21.447 1.00 58.31 105 ALA A C 1
ATOM 803 O O . ALA A 1 105 ? 5.375 -6.007 -20.878 1.00 58.31 105 ALA A O 1
ATOM 804 N N . GLY A 1 106 ? 3.570 -4.850 -21.542 1.00 69.31 106 GLY A N 1
ATOM 805 C CA . GLY A 1 106 ? 4.047 -3.533 -21.078 1.00 69.31 106 GLY A CA 1
ATOM 806 C C . GLY A 1 106 ? 4.595 -3.519 -19.648 1.00 69.31 106 GLY A C 1
ATOM 807 O O . GLY A 1 106 ? 4.131 -4.286 -18.806 1.00 69.31 106 GLY A O 1
ATOM 808 N N . GLY A 1 107 ? 5.550 -2.629 -19.354 1.00 74.50 107 GLY A N 1
ATOM 809 C CA . GLY A 1 107 ? 6.219 -2.573 -18.047 1.00 74.50 107 GLY A CA 1
ATOM 810 C C . GLY A 1 107 ? 5.218 -2.365 -16.908 1.00 74.50 107 GLY A C 1
ATOM 811 O O . GLY A 1 107 ? 5.244 -3.075 -15.902 1.00 74.50 107 GLY A O 1
ATOM 812 N N . ALA A 1 108 ? 4.223 -1.501 -17.125 1.00 78.44 108 ALA A N 1
ATOM 813 C CA . ALA A 1 108 ? 3.104 -1.349 -16.199 1.00 78.44 108 ALA A CA 1
ATOM 814 C C . ALA A 1 108 ? 2.246 -2.626 -16.077 1.00 78.44 108 ALA A C 1
ATOM 816 O O . ALA A 1 108 ? 1.764 -2.958 -14.994 1.00 78.44 108 ALA A O 1
ATOM 817 N N . LYS A 1 109 ? 2.054 -3.375 -17.171 1.00 81.44 109 LYS A N 1
ATOM 818 C CA . LYS A 1 109 ? 1.307 -4.643 -17.175 1.00 81.44 109 LYS A CA 1
ATOM 819 C C . LYS A 1 109 ? 2.046 -5.726 -16.385 1.00 81.44 109 LYS A C 1
ATOM 821 O O . LYS A 1 109 ? 1.399 -6.410 -15.598 1.00 81.44 109 LYS A O 1
ATOM 826 N N . ALA A 1 110 ? 3.364 -5.844 -16.537 1.00 81.75 110 ALA A N 1
ATOM 827 C CA . ALA A 1 110 ? 4.189 -6.776 -15.769 1.00 81.75 110 ALA A CA 1
ATOM 828 C C . ALA A 1 110 ? 4.165 -6.447 -14.266 1.00 81.75 110 ALA A C 1
ATOM 830 O O . ALA A 1 110 ? 3.902 -7.325 -13.444 1.00 81.75 110 ALA A O 1
ATOM 831 N N . VAL A 1 111 ? 4.320 -5.167 -13.904 1.00 83.56 111 VAL A N 1
ATOM 832 C CA . VAL A 1 111 ? 4.176 -4.692 -12.515 1.00 83.56 111 VAL A CA 1
ATOM 833 C C . VAL A 1 111 ? 2.798 -5.042 -11.945 1.00 83.56 111 VAL A C 1
ATOM 835 O O . VAL A 1 111 ? 2.702 -5.607 -10.854 1.00 83.56 111 VAL A O 1
ATOM 838 N N . ASN A 1 112 ? 1.729 -4.769 -12.696 1.00 83.62 112 ASN A N 1
ATOM 839 C CA . ASN A 1 112 ? 0.366 -5.079 -12.269 1.00 83.62 112 ASN A CA 1
ATOM 840 C C . ASN A 1 112 ? 0.133 -6.586 -12.119 1.00 83.62 112 ASN A C 1
ATOM 842 O O . ASN A 1 112 ? -0.513 -6.998 -11.161 1.00 83.62 112 ASN A O 1
ATOM 846 N N . GLN A 1 113 ? 0.663 -7.422 -13.012 1.00 85.19 113 GLN A N 1
ATOM 847 C CA . GLN A 1 113 ? 0.545 -8.879 -12.900 1.00 85.19 113 GLN A CA 1
ATOM 848 C C . GLN A 1 113 ? 1.245 -9.412 -11.646 1.00 85.19 113 GLN A C 1
ATOM 850 O O . GLN A 1 113 ? 0.666 -10.226 -10.929 1.00 85.19 113 GLN A O 1
ATOM 855 N N . LEU A 1 114 ? 2.441 -8.903 -11.338 1.00 85.31 114 LEU A N 1
ATOM 856 C CA . LEU A 1 114 ? 3.217 -9.319 -10.169 1.00 85.31 114 LEU A CA 1
ATOM 857 C C . LEU A 1 114 ? 2.601 -8.840 -8.845 1.00 85.31 114 LEU A C 1
ATOM 859 O O . LEU A 1 114 ? 2.616 -9.575 -7.861 1.00 85.31 114 LEU A O 1
ATOM 863 N N . LEU A 1 115 ? 2.024 -7.633 -8.810 1.00 90.75 115 LEU A N 1
ATOM 864 C CA . LEU A 1 115 ? 1.463 -7.042 -7.587 1.00 90.75 115 LEU A CA 1
ATOM 865 C C . LEU A 1 115 ? -0.060 -7.072 -7.478 1.00 90.75 115 LEU A C 1
ATOM 867 O O . LEU A 1 115 ? -0.592 -6.567 -6.491 1.00 90.75 115 LEU A O 1
ATOM 871 N N . THR A 1 116 ? -0.775 -7.705 -8.411 1.00 90.31 116 THR A N 1
ATOM 872 C CA . THR A 1 116 ? -2.234 -7.902 -8.315 1.00 90.31 116 THR A CA 1
ATOM 873 C C . THR A 1 116 ? -2.693 -8.351 -6.916 1.00 90.31 116 THR A C 1
ATOM 875 O O . THR A 1 116 ? -3.627 -7.736 -6.394 1.00 90.31 116 THR A O 1
ATOM 878 N N . PRO A 1 117 ? -2.085 -9.369 -6.265 1.00 91.69 117 PRO A N 1
ATOM 879 C CA . PRO A 1 117 ? -2.522 -9.774 -4.926 1.00 91.69 117 PRO A CA 1
ATOM 880 C C . PRO A 1 117 ? -2.308 -8.675 -3.876 1.00 91.69 117 PRO A C 1
ATOM 882 O O . PRO A 1 117 ? -3.176 -8.451 -3.036 1.00 91.69 117 PRO A O 1
ATOM 885 N N . THR A 1 118 ? -1.195 -7.944 -3.947 1.00 93.56 118 THR A N 1
ATOM 886 C CA . THR A 1 118 ? -0.878 -6.852 -3.017 1.00 93.56 118 THR A CA 1
ATOM 887 C C . THR A 1 118 ? -1.827 -5.675 -3.188 1.00 93.56 118 THR A C 1
ATOM 889 O O . THR A 1 118 ? -2.363 -5.182 -2.201 1.00 93.56 118 THR A O 1
ATOM 892 N N . VAL A 1 119 ? -2.087 -5.258 -4.430 1.00 94.19 119 VAL A N 1
ATOM 893 C CA . VAL A 1 119 ? -3.022 -4.168 -4.746 1.00 94.19 119 VAL A CA 1
ATOM 894 C C . VAL A 1 119 ? -4.413 -4.499 -4.212 1.00 94.19 119 VAL A C 1
ATOM 896 O O . VAL A 1 119 ? -4.977 -3.710 -3.456 1.00 94.19 119 VAL A O 1
ATOM 899 N N . LYS A 1 120 ? -4.924 -5.704 -4.501 1.00 95.00 120 LYS A N 1
ATOM 900 C CA . LYS A 1 120 ? -6.223 -6.160 -3.984 1.00 95.00 120 LYS A CA 1
ATOM 901 C C . LYS A 1 120 ? -6.269 -6.170 -2.458 1.00 95.00 120 LYS A C 1
ATOM 903 O O . LYS A 1 120 ? -7.263 -5.751 -1.873 1.00 95.00 120 LYS A O 1
ATOM 908 N N . ALA A 1 121 ? -5.209 -6.629 -1.797 1.00 95.81 121 ALA A N 1
ATOM 909 C CA . ALA A 1 121 ? -5.170 -6.663 -0.339 1.00 95.81 121 ALA A CA 1
ATOM 910 C C . ALA A 1 121 ? -5.197 -5.252 0.280 1.00 95.81 121 ALA A C 1
ATOM 912 O O . ALA A 1 121 ? -5.914 -5.037 1.259 1.00 95.81 121 ALA A O 1
ATOM 913 N N . ILE A 1 122 ? -4.497 -4.278 -0.318 1.00 95.69 122 ILE A N 1
ATOM 914 C CA . ILE A 1 122 ? -4.585 -2.865 0.088 1.00 95.69 122 ILE A CA 1
ATOM 915 C C . ILE A 1 122 ? -6.004 -2.326 -0.129 1.00 95.69 122 ILE A C 1
ATOM 917 O O . ILE A 1 122 ? -6.551 -1.666 0.752 1.00 95.69 122 ILE A O 1
ATOM 921 N N . GLU A 1 123 ? -6.630 -2.601 -1.274 1.00 96.62 123 GLU A N 1
ATOM 922 C CA . GLU A 1 123 ? -8.001 -2.155 -1.562 1.00 96.62 123 GLU A CA 1
ATOM 923 C C . GLU A 1 123 ? -9.008 -2.707 -0.548 1.00 96.62 123 GLU A C 1
ATOM 925 O O . GLU A 1 123 ? -9.853 -1.965 -0.048 1.00 96.62 123 GLU A O 1
ATOM 930 N N . VAL A 1 124 ? -8.895 -3.988 -0.184 1.00 97.56 124 VAL A N 1
ATOM 931 C CA . VAL A 1 124 ? -9.754 -4.589 0.844 1.00 97.56 124 VAL A CA 1
ATOM 932 C C . VAL A 1 124 ? -9.511 -3.931 2.203 1.00 97.56 124 VAL A C 1
ATOM 934 O O . VAL A 1 124 ? -10.474 -3.515 2.843 1.00 97.56 124 VAL A O 1
ATOM 937 N N . ALA A 1 125 ? -8.254 -3.782 2.629 1.00 96.00 125 ALA A N 1
ATOM 938 C CA . ALA A 1 125 ? -7.917 -3.151 3.907 1.00 96.00 125 ALA A CA 1
ATOM 939 C C . ALA A 1 125 ? -8.442 -1.709 3.990 1.00 96.00 125 ALA A C 1
ATOM 941 O O . ALA A 1 125 ? -9.132 -1.334 4.937 1.00 96.00 125 ALA A O 1
ATOM 942 N N . THR A 1 126 ? -8.189 -0.914 2.949 1.00 95.38 126 THR A N 1
ATOM 943 C CA . THR A 1 126 ? -8.624 0.486 2.880 1.00 95.38 126 THR A CA 1
ATOM 944 C C . THR A 1 126 ? -10.145 0.623 2.825 1.00 95.38 126 THR A C 1
ATOM 946 O O . THR A 1 126 ? -10.692 1.530 3.454 1.00 95.38 126 THR A O 1
ATOM 949 N N . LYS A 1 127 ? -10.850 -0.274 2.123 1.00 97.06 127 LYS A N 1
ATOM 950 C CA . LYS A 1 127 ? -12.318 -0.300 2.093 1.00 97.06 127 LYS A CA 1
ATOM 951 C C . LYS A 1 127 ? -12.906 -0.644 3.459 1.00 97.06 127 LYS A C 1
ATOM 953 O O . LYS A 1 127 ? -13.838 0.031 3.886 1.00 97.06 127 LYS A O 1
ATOM 958 N N . GLN A 1 128 ? -12.368 -1.658 4.137 1.00 96.31 128 GLN A N 1
ATOM 959 C CA . GLN A 1 128 ? -12.862 -2.056 5.458 1.00 96.31 128 GLN A CA 1
ATOM 960 C C . GLN A 1 128 ? -12.618 -0.972 6.506 1.00 96.31 128 GLN A C 1
ATOM 962 O O . GLN A 1 128 ? -13.521 -0.668 7.278 1.00 96.31 128 GLN A O 1
ATOM 967 N N . TYR A 1 129 ? -11.453 -0.319 6.473 1.00 95.75 129 TYR A N 1
ATOM 968 C CA . TYR A 1 129 ? -11.174 0.814 7.353 1.00 95.75 129 TYR A CA 1
ATOM 969 C C . TYR A 1 129 ? -12.170 1.965 7.152 1.00 95.75 129 TYR A C 1
ATOM 971 O O . TYR A 1 129 ? -12.771 2.446 8.108 1.00 95.75 129 TYR A O 1
ATOM 979 N N . LYS A 1 130 ? -12.405 2.370 5.896 1.00 94.94 130 LYS A N 1
ATOM 980 C CA . LYS A 1 130 ? -13.369 3.435 5.570 1.00 94.94 130 LYS A CA 1
ATOM 981 C C . LYS A 1 130 ? -14.794 3.085 5.993 1.00 94.94 130 LYS A C 1
ATOM 983 O O . LYS A 1 130 ? -15.511 3.960 6.463 1.00 94.94 130 LYS A O 1
ATOM 988 N N . LYS A 1 131 ? -15.195 1.821 5.825 1.00 95.00 131 LYS A N 1
ATOM 989 C CA . LYS A 1 131 ? -16.502 1.332 6.270 1.00 95.00 131 LYS A CA 1
ATOM 990 C C . LYS A 1 131 ? -16.648 1.461 7.791 1.00 95.00 131 LYS A C 1
ATOM 992 O O . LYS A 1 131 ? -17.627 2.041 8.239 1.00 95.00 131 LYS A O 1
ATOM 997 N N . ALA A 1 132 ? -15.658 0.997 8.554 1.00 92.19 132 ALA A N 1
ATOM 998 C CA . ALA 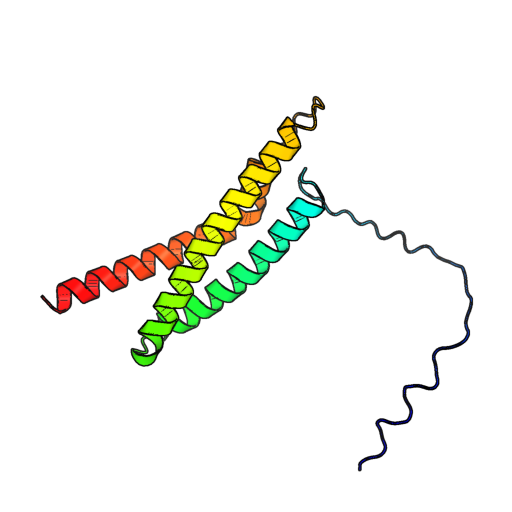A 1 132 ? -15.681 1.084 10.014 1.00 92.19 132 ALA A CA 1
ATOM 999 C C . ALA A 1 132 ? -15.737 2.539 10.517 1.00 92.19 132 ALA A C 1
ATOM 1001 O O . ALA A 1 132 ? -16.460 2.830 11.464 1.00 92.19 132 ALA A O 1
ATOM 1002 N N . LEU A 1 133 ? -15.028 3.465 9.858 1.00 89.81 133 LEU A N 1
ATOM 1003 C CA . LEU A 1 133 ? -15.112 4.893 10.189 1.00 89.81 133 LEU A CA 1
ATOM 1004 C C . LEU A 1 133 ? -16.506 5.484 9.939 1.00 89.81 133 LEU A C 1
ATOM 1006 O O . LEU A 1 133 ? -16.967 6.301 10.732 1.00 89.81 133 LEU A O 1
ATOM 1010 N N . ALA A 1 134 ? -17.170 5.089 8.849 1.00 92.12 134 ALA A N 1
ATOM 1011 C CA . ALA A 1 134 ? -18.521 5.556 8.548 1.00 92.12 134 ALA A CA 1
ATOM 1012 C C . ALA A 1 134 ? -19.528 5.064 9.600 1.00 92.12 134 ALA A C 1
ATOM 1014 O O . ALA A 1 134 ? -20.283 5.868 10.140 1.00 92.12 134 ALA A O 1
ATOM 1015 N N . GLU A 1 135 ? -19.472 3.779 9.957 1.00 90.88 135 GLU A N 1
ATOM 1016 C CA . GLU A 1 135 ? -20.349 3.179 10.974 1.00 90.88 135 GLU A CA 1
ATOM 1017 C C . GLU A 1 135 ? -20.165 3.848 12.349 1.00 90.88 135 GLU A C 1
ATOM 1019 O O . GLU A 1 135 ? -21.147 4.209 12.990 1.00 90.88 135 GLU A O 1
ATOM 1024 N N . GLN A 1 136 ? -18.922 4.131 12.762 1.00 82.38 136 GLN A N 1
ATOM 1025 C CA . GLN A 1 136 ? -18.655 4.873 14.003 1.00 82.38 136 GLN A CA 1
ATOM 1026 C C . GLN A 1 136 ? -19.219 6.299 13.980 1.00 82.38 136 GLN A C 1
ATOM 1028 O O . GLN A 1 136 ? -19.674 6.797 15.006 1.00 82.38 136 GLN A O 1
ATOM 1033 N N . SER A 1 137 ? -19.183 6.975 12.828 1.00 82.62 137 SER A N 1
ATOM 1034 C CA . SER A 1 137 ? -19.727 8.333 12.713 1.00 82.62 137 SER A CA 1
ATOM 1035 C C . SER A 1 137 ? -21.257 8.379 12.755 1.00 82.62 137 SER A C 1
ATOM 1037 O O . SER A 1 137 ? -21.809 9.378 13.208 1.00 82.62 137 SER A O 1
ATOM 1039 N N . GLU A 1 138 ? -21.931 7.307 12.324 1.00 82.19 138 GLU A N 1
ATOM 1040 C CA . GLU A 1 138 ? -23.392 7.166 12.391 1.00 82.19 138 GLU A CA 1
ATOM 1041 C C . GLU A 1 138 ? -23.877 6.773 13.793 1.00 82.19 138 GLU A C 1
ATOM 1043 O O . GLU A 1 138 ? -24.960 7.178 14.193 1.00 82.19 138 GLU A O 1
ATOM 1048 N N . GLU A 1 139 ? -23.083 6.022 14.560 1.00 70.06 139 GLU A N 1
ATOM 1049 C CA . GLU A 1 139 ? -23.446 5.577 15.915 1.00 70.06 139 GLU A CA 1
ATOM 1050 C C . GLU A 1 139 ? -23.301 6.684 16.981 1.00 70.06 139 GLU A C 1
ATOM 1052 O O . GLU A 1 139 ? -23.889 6.602 18.059 1.00 70.06 139 GLU A O 1
ATOM 1057 N N . ILE A 1 140 ? -22.525 7.733 16.684 1.00 64.44 140 ILE A N 1
ATOM 1058 C CA . ILE A 1 140 ? -22.290 8.886 17.574 1.00 64.44 140 ILE A CA 1
ATOM 1059 C C . ILE A 1 140 ? -23.260 10.057 17.281 1.00 64.44 140 ILE A C 1
ATOM 1061 O O . ILE A 1 140 ? -23.344 10.991 18.084 1.00 64.44 140 ILE A O 1
ATOM 1065 N N . GLY A 1 141 ? -23.981 10.027 16.151 1.00 51.56 141 GLY A N 1
ATOM 1066 C CA . GLY A 1 141 ? -24.940 11.061 15.721 1.00 51.56 141 GLY A CA 1
ATOM 1067 C C . GLY A 1 141 ? -26.372 10.800 16.171 1.00 51.56 141 GLY A C 1
ATOM 1068 O O . GLY A 1 141 ? -27.059 11.799 16.487 1.00 51.56 141 GLY A O 1
#

Foldseek 3Di:
DPPPPPPPPPPPDDDDDDDDPPPPPPCPCCQLFDPVLSVLLVVLQVVLVVLLVVLCVLVVVPDPVCLVVNVVSLVVLVVSVVSLVVSLVVRQVVVVVPPDPDPGDGRNRSSCVVCVVSNVSSVVSNVVNVVVVVVVVVVVD

Organism: NCBI:txid112416

Radius of gyration: 23.26 Å; chains: 1; bounding box: 68×37×63 Å